Protein AF-A0A179D4C7-F1 (afdb_monomer)

Solvent-accessible surface area (backbone atoms only — not comparable to full-atom values): 8347 Å² total; per-residue (Å²): 143,80,90,78,81,82,79,78,79,76,77,77,75,75,72,81,72,78,70,77,80,78,40,38,33,38,38,38,38,22,29,46,40,96,55,55,44,26,30,36,45,37,34,40,32,47,54,50,87,48,33,43,86,71,51,76,44,76,41,71,54,94,90,56,41,56,67,55,67,73,56,77,46,76,72,77,48,36,40,35,35,45,43,31,48,64,70,82,58,79,24,50,46,71,56,43,34,37,38,35,28,35,54,61,72,96,64,94,72,83,79,54,57,84,60,42,49,75,48,64,48,32,19,25,82,86,67,45,81,45,75,56,46,64,48,71,46,65,78,47,77,84

Nearest PDB structures (foldseek):
  5nrm-assembly1_A  TM=6.874E-01  e=7.685E-04  Acetivibrio cellulolyticus
  2vn6-assembly1_A  TM=5.879E-01  e=1.148E-02  Ruminiclostridium cellulolyticum
  1g1k-assembly2_B  TM=5.904E-01  e=9.795E-03  Ruminiclostridium cellulolyticum
  4uyq-assembly1_A  TM=6.801E-01  e=4.559E-02  Acetivibrio cellulolyticus
  3rkp-assembly2_B  TM=4.797E-01  e=5.069E-02  Bacillus cereus ATCC 14579

Structure (mmCIF, N/CA/C/O backbone):
data_AF-A0A179D4C7-F1
#
_entry.id   AF-A0A179D4C7-F1
#
loop_
_atom_site.group_PDB
_atom_site.id
_atom_site.type_symbol
_atom_site.label_atom_id
_atom_site.label_alt_id
_atom_site.label_comp_id
_atom_site.label_asym_id
_atom_site.label_entity_id
_atom_site.label_seq_id
_atom_site.pdbx_PDB_ins_code
_atom_site.Cartn_x
_atom_site.Cartn_y
_atom_site.Cartn_z
_atom_site.occupancy
_atom_site.B_iso_or_equiv
_atom_site.auth_seq_id
_atom_site.auth_comp_id
_atom_site.auth_asym_id
_atom_site.auth_atom_id
_atom_site.pdbx_PDB_model_num
ATOM 1 N N . MET A 1 1 ? -57.675 48.177 23.452 1.00 44.38 1 MET A N 1
ATOM 2 C CA . MET A 1 1 ? -56.916 47.523 24.531 1.00 44.38 1 MET A CA 1
ATOM 3 C C . MET A 1 1 ? -56.938 46.049 24.211 1.00 44.38 1 MET A C 1
ATOM 5 O O . MET A 1 1 ? -57.907 45.392 24.546 1.00 44.38 1 MET A O 1
ATOM 9 N N . GLU A 1 2 ? -55.938 45.590 23.474 1.00 45.28 2 GLU A N 1
ATOM 10 C CA . GLU A 1 2 ? -55.626 44.174 23.301 1.00 45.28 2 GLU A CA 1
ATOM 11 C C . GLU A 1 2 ? -54.100 44.104 23.333 1.00 45.28 2 GLU A C 1
ATOM 13 O O . GLU A 1 2 ? -53.421 44.692 22.492 1.00 45.28 2 GLU A O 1
ATOM 18 N N . GLU A 1 3 ? -53.592 43.516 24.412 1.00 47.00 3 GLU A N 1
ATOM 19 C CA . GLU A 1 3 ? -52.188 43.197 24.633 1.00 47.00 3 GLU A CA 1
ATOM 20 C C . GLU A 1 3 ? -51.903 41.884 23.894 1.00 47.00 3 GLU A C 1
ATOM 22 O O . GLU A 1 3 ? -52.583 40.884 24.117 1.00 47.00 3 GLU A O 1
ATOM 27 N N . GLY A 1 4 ? -50.942 41.900 22.971 1.00 39.72 4 GLY A N 1
ATOM 28 C CA . GLY A 1 4 ? -50.489 40.721 22.236 1.00 39.72 4 GLY A CA 1
ATOM 29 C C . GLY A 1 4 ? -49.047 40.418 22.609 1.00 39.72 4 GLY A C 1
ATOM 30 O O . GLY A 1 4 ? -48.159 41.204 22.289 1.00 39.72 4 GLY A O 1
ATOM 31 N N . ASN A 1 5 ? -48.873 39.309 23.327 1.00 42.44 5 ASN A N 1
ATOM 32 C CA . ASN A 1 5 ? -47.641 38.761 23.888 1.00 42.44 5 ASN A CA 1
ATOM 33 C C . ASN A 1 5 ? -46.396 38.918 23.008 1.00 42.44 5 ASN A C 1
ATOM 35 O O . ASN A 1 5 ? -46.378 38.517 21.846 1.00 42.44 5 ASN A O 1
ATOM 39 N N . ALA A 1 6 ? -45.321 39.393 23.638 1.00 42.91 6 ALA A N 1
ATOM 40 C CA . ALA A 1 6 ? -43.964 39.125 23.201 1.00 42.91 6 ALA A CA 1
ATOM 41 C C . ALA A 1 6 ? -43.687 37.624 23.383 1.00 42.91 6 ALA A C 1
ATOM 43 O O . ALA A 1 6 ? -43.612 37.139 24.509 1.00 42.91 6 ALA A O 1
ATOM 44 N N . GLU A 1 7 ? -43.580 36.884 22.282 1.00 54.44 7 GLU A N 1
ATOM 45 C CA . GLU A 1 7 ? -42.995 35.547 22.302 1.00 54.44 7 GLU A CA 1
ATOM 46 C C . GLU A 1 7 ? -41.486 35.697 22.528 1.00 54.44 7 GLU A C 1
ATOM 48 O O . GLU A 1 7 ? -40.741 36.160 21.661 1.00 54.44 7 GLU A O 1
ATOM 53 N N . GLU A 1 8 ? -41.052 35.353 23.740 1.00 48.78 8 GLU A N 1
ATOM 54 C CA . GLU A 1 8 ? -39.657 35.098 24.075 1.00 48.78 8 GLU A CA 1
ATOM 55 C C . GLU A 1 8 ? -39.165 33.915 23.233 1.00 48.78 8 GLU A C 1
ATOM 57 O O . GLU A 1 8 ? -39.561 32.768 23.424 1.00 48.78 8 GLU A O 1
ATOM 62 N N . PHE A 1 9 ? -38.306 34.214 22.262 1.00 44.28 9 PHE A N 1
ATOM 63 C CA . PHE A 1 9 ? -37.528 33.218 21.542 1.00 44.28 9 PHE A CA 1
ATOM 64 C C . PHE A 1 9 ? -36.414 32.753 22.489 1.00 44.28 9 PHE A C 1
ATOM 66 O O . PHE A 1 9 ? -35.360 33.386 22.581 1.00 44.28 9 PHE A O 1
ATOM 73 N N . GLU A 1 10 ? -36.657 31.681 23.244 1.00 51.62 10 GLU A N 1
ATOM 74 C CA . GLU A 1 10 ? -35.585 30.978 23.942 1.00 51.62 10 GLU A CA 1
ATOM 75 C C . GLU A 1 10 ? -34.629 30.421 22.881 1.00 51.62 10 GLU A C 1
ATOM 77 O O . GLU A 1 10 ? -34.962 29.526 22.103 1.00 51.62 10 GLU A O 1
ATOM 82 N N . ALA A 1 11 ? -33.438 31.013 22.802 1.00 43.28 11 ALA A N 1
ATOM 83 C CA . ALA A 1 11 ? -32.336 30.454 22.047 1.00 43.28 11 ALA A CA 1
ATOM 84 C C . ALA A 1 11 ? -31.954 29.128 22.711 1.00 43.28 11 ALA A C 1
ATOM 86 O O . ALA A 1 11 ? -31.309 29.109 23.757 1.00 43.28 11 ALA A O 1
ATOM 87 N N . GLU A 1 12 ? -32.394 28.026 22.110 1.00 48.88 12 GLU A N 1
ATOM 88 C CA . GLU A 1 12 ? -31.948 26.679 22.434 1.00 48.88 12 GLU A CA 1
ATOM 89 C C . GLU A 1 12 ? -30.421 26.654 22.282 1.00 48.88 12 GLU A C 1
ATOM 91 O O . GLU A 1 12 ? -29.882 26.693 21.172 1.00 48.88 12 GLU A O 1
ATOM 96 N N . GLU A 1 13 ? -29.711 26.699 23.413 1.00 47.47 13 GLU A N 1
ATOM 97 C CA . GLU A 1 13 ? -28.265 26.541 23.461 1.00 47.47 13 GLU A CA 1
ATOM 98 C C . GLU A 1 13 ? -27.929 25.213 22.785 1.00 47.47 13 GLU A C 1
ATOM 100 O O . GLU A 1 13 ? -28.187 24.129 23.318 1.00 47.47 13 GLU A O 1
ATOM 105 N N . ALA A 1 14 ? -27.355 25.300 21.585 1.00 46.03 14 ALA A N 1
ATOM 106 C CA . ALA A 1 14 ? -26.685 24.187 20.953 1.00 46.03 14 ALA A CA 1
ATOM 107 C C . ALA A 1 14 ? -25.618 23.700 21.935 1.00 46.03 14 ALA A C 1
ATOM 109 O O . ALA A 1 14 ? -24.544 24.289 22.045 1.00 46.03 14 ALA A O 1
ATOM 110 N N . ARG A 1 15 ? -25.930 22.637 22.686 1.00 48.69 15 ARG A N 1
ATOM 111 C CA . ARG A 1 15 ? -24.928 21.874 23.421 1.00 48.69 15 ARG A CA 1
ATOM 112 C C . ARG A 1 15 ? -23.842 21.555 22.410 1.00 48.69 15 ARG A C 1
ATOM 114 O O . ARG A 1 15 ? -24.119 20.851 21.439 1.00 48.69 15 ARG A O 1
ATOM 121 N N . GLU A 1 16 ? -22.649 22.108 22.615 1.00 44.09 16 GLU A N 1
ATOM 122 C CA . GLU A 1 16 ? -21.454 21.736 21.873 1.00 44.09 16 GLU A CA 1
ATOM 123 C C . GLU A 1 16 ? -21.303 20.221 21.999 1.00 44.09 16 GLU A C 1
ATOM 125 O O . GLU A 1 16 ? -20.824 19.682 22.998 1.00 44.09 16 GLU A O 1
ATOM 130 N N . GLY A 1 17 ? -21.814 19.514 20.993 1.00 41.53 17 GLY A N 1
ATOM 131 C CA . GLY A 1 17 ? -21.616 18.096 20.839 1.00 41.53 17 GLY A CA 1
ATOM 132 C C . GLY A 1 17 ? -20.126 17.907 20.665 1.00 41.53 17 GLY A C 1
ATOM 133 O O . GLY A 1 17 ? -19.578 18.232 19.611 1.00 41.53 17 GLY A O 1
ATOM 134 N N . VAL A 1 18 ? -19.468 17.396 21.705 1.00 43.78 18 VAL A N 1
ATOM 135 C CA . VAL A 1 18 ? -18.146 16.797 21.580 1.00 43.78 18 VAL A CA 1
ATOM 136 C C . VAL A 1 18 ? -18.307 15.696 20.541 1.00 43.78 18 VAL A C 1
ATOM 138 O O . VAL A 1 18 ? -18.793 14.608 20.840 1.00 43.78 18 VAL A O 1
ATOM 141 N N . SER A 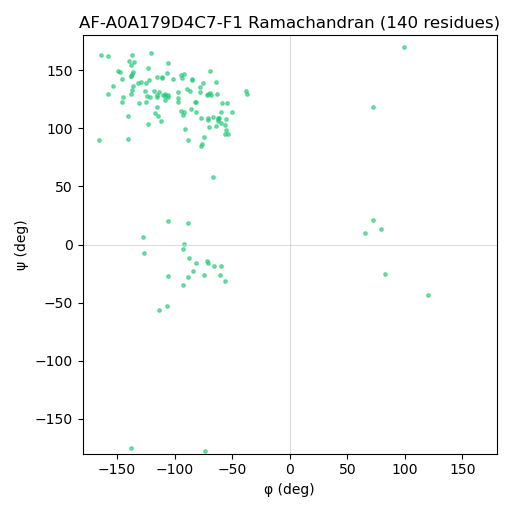1 19 ? -17.991 16.014 19.285 1.00 47.00 19 SER A N 1
ATOM 142 C CA . SER A 1 19 ? -17.939 15.011 18.234 1.00 47.00 19 SER A CA 1
ATOM 143 C C . SER A 1 19 ? -16.906 13.991 18.699 1.00 47.00 19 SER A C 1
ATOM 145 O O . SER A 1 19 ? -15.777 14.401 18.996 1.00 47.00 19 SER A O 1
ATOM 147 N N . PRO A 1 20 ? -17.265 12.704 18.849 1.00 56.81 20 PRO A N 1
ATOM 148 C CA . PRO A 1 20 ? -16.310 11.703 19.292 1.00 56.81 20 PRO A CA 1
ATOM 149 C C . PRO A 1 20 ? -15.106 11.763 18.353 1.00 56.81 20 PRO A C 1
ATOM 151 O O . PRO A 1 20 ? -15.259 11.671 17.132 1.00 56.81 20 PRO A O 1
ATOM 154 N N . LYS A 1 21 ? -13.914 12.007 18.911 1.00 62.12 21 LYS A N 1
ATOM 155 C CA . LYS A 1 21 ? -12.680 12.006 18.125 1.00 62.12 21 LYS A CA 1
ATOM 156 C C . LYS A 1 21 ? -12.514 10.597 17.570 1.00 62.12 21 LYS A C 1
ATOM 158 O O . LYS A 1 21 ? -12.265 9.658 18.317 1.00 62.12 21 LYS A O 1
ATOM 163 N N . VAL A 1 22 ? -12.724 10.447 16.267 1.00 66.81 22 VAL A N 1
ATOM 164 C CA . VAL A 1 22 ? -12.488 9.181 15.578 1.00 66.81 22 VAL A CA 1
ATOM 165 C C . VAL A 1 22 ? -10.984 8.975 15.531 1.00 66.81 22 VAL A C 1
ATOM 167 O O . VAL A 1 22 ? -10.301 9.695 14.801 1.00 66.81 22 VAL A O 1
ATOM 170 N N . LEU A 1 23 ? -10.494 8.010 16.309 1.00 80.56 23 LEU A N 1
ATOM 171 C CA . LEU A 1 23 ? -9.072 7.713 16.348 1.00 80.56 23 LEU A CA 1
ATOM 172 C C . LEU A 1 23 ? -8.641 7.038 15.031 1.00 80.56 23 LEU A C 1
ATOM 174 O O . LEU A 1 23 ? -9.276 6.074 14.578 1.00 80.56 23 LEU A O 1
ATOM 178 N N . ARG A 1 24 ? -7.582 7.543 14.393 1.00 87.06 24 ARG A N 1
ATOM 179 C CA . ARG A 1 24 ? -7.098 7.087 13.079 1.00 87.06 24 ARG A CA 1
ATOM 180 C C . ARG A 1 24 ? -5.599 6.842 13.084 1.00 87.06 24 ARG A C 1
ATOM 182 O O . ARG A 1 24 ? -4.830 7.660 13.578 1.00 87.06 24 ARG A O 1
ATOM 189 N N . CYS A 1 25 ? -5.201 5.756 12.432 1.00 88.00 25 CYS A N 1
ATOM 190 C CA . CYS A 1 25 ? -3.819 5.420 12.143 1.00 88.00 25 CYS A CA 1
ATOM 191 C C . CYS A 1 25 ? -3.509 5.581 10.653 1.00 88.00 25 CYS A C 1
ATOM 193 O O . CYS A 1 25 ? -4.216 5.022 9.815 1.00 88.00 25 CYS A O 1
ATOM 195 N N . THR A 1 26 ? -2.439 6.299 10.315 1.00 90.38 26 THR A N 1
ATOM 196 C CA . THR A 1 26 ? -1.947 6.409 8.935 1.00 90.38 26 THR A CA 1
ATOM 197 C C . THR A 1 26 ? -0.688 5.574 8.750 1.00 90.38 26 THR A C 1
ATOM 199 O O . THR A 1 26 ? 0.296 5.721 9.476 1.00 90.38 26 THR A O 1
ATOM 202 N N . VAL A 1 27 ? -0.728 4.710 7.742 1.00 90.19 27 VAL A N 1
ATOM 203 C CA . VAL A 1 27 ? 0.356 3.819 7.342 1.00 90.19 27 VAL A CA 1
ATOM 204 C C . VAL A 1 27 ? 0.818 4.214 5.949 1.00 90.19 27 VAL A C 1
ATOM 206 O O . VAL A 1 27 ? 0.051 4.152 4.991 1.00 90.19 27 VAL A O 1
ATOM 209 N N . GLU A 1 28 ? 2.073 4.612 5.825 1.00 90.00 28 GLU A N 1
ATOM 210 C CA . GLU A 1 28 ? 2.731 4.883 4.555 1.00 90.00 28 GLU A CA 1
ATOM 211 C C . GLU A 1 28 ? 3.538 3.657 4.123 1.00 90.00 28 GLU A C 1
ATOM 213 O O . GLU A 1 28 ? 4.289 3.079 4.910 1.00 90.00 28 GLU A O 1
ATOM 218 N N . VAL A 1 29 ? 3.361 3.242 2.871 1.00 90.00 29 VAL A N 1
ATOM 219 C CA . VAL A 1 29 ? 3.999 2.056 2.302 1.00 90.00 29 VAL A CA 1
ATOM 220 C C . VAL A 1 29 ? 4.737 2.436 1.031 1.00 90.00 29 VAL A C 1
ATOM 222 O O . VAL A 1 29 ? 4.186 3.086 0.138 1.00 90.00 29 VAL A O 1
ATOM 225 N N . GLY A 1 30 ? 5.979 1.978 0.948 1.00 89.38 30 GLY A N 1
ATOM 226 C CA . GLY A 1 30 ? 6.844 2.094 -0.214 1.00 89.38 30 GLY A CA 1
ATOM 227 C C . GLY A 1 30 ? 7.600 0.796 -0.466 1.00 89.38 30 GLY A C 1
ATOM 228 O O . GLY A 1 30 ? 7.394 -0.226 0.197 1.00 89.38 30 GLY A O 1
ATOM 229 N N . VAL A 1 31 ? 8.492 0.838 -1.445 1.00 89.38 31 VAL A N 1
ATOM 230 C CA . VAL A 1 31 ? 9.420 -0.241 -1.771 1.00 89.38 31 VAL A CA 1
ATOM 231 C C . VAL A 1 31 ? 10.819 0.317 -2.004 1.00 89.38 31 VAL A C 1
ATOM 233 O O . VAL A 1 31 ? 11.008 1.488 -2.314 1.00 89.38 31 VAL A O 1
ATOM 236 N N . GLU A 1 32 ? 11.809 -0.541 -1.833 1.00 88.12 32 GLU A N 1
ATOM 237 C CA . GLU A 1 32 ? 13.209 -0.302 -2.155 1.00 88.12 32 GLU A CA 1
ATOM 238 C C . GLU A 1 32 ? 13.606 -1.278 -3.268 1.00 88.12 32 GLU A C 1
ATOM 240 O O . GLU A 1 32 ? 13.344 -2.476 -3.158 1.00 88.12 32 GLU A O 1
ATOM 245 N N . SER A 1 33 ? 14.194 -0.780 -4.355 1.00 85.12 33 SER A N 1
ATOM 246 C CA . SER A 1 33 ? 14.571 -1.575 -5.530 1.00 85.12 33 SER A CA 1
ATOM 247 C C . SER A 1 33 ? 15.858 -1.038 -6.146 1.00 85.12 33 SER A C 1
ATOM 249 O O . SER A 1 33 ? 16.052 0.174 -6.223 1.00 85.12 33 SER A O 1
ATOM 251 N N . GLU A 1 34 ? 16.712 -1.942 -6.628 1.00 83.06 34 GLU A N 1
ATOM 252 C CA . GLU A 1 34 ? 17.900 -1.595 -7.423 1.00 83.06 34 GLU A CA 1
ATOM 253 C C . GLU A 1 34 ? 17.561 -1.348 -8.906 1.00 83.06 34 GLU A C 1
ATOM 255 O O . GLU A 1 34 ? 18.358 -0.770 -9.642 1.00 83.06 34 GLU A O 1
ATOM 260 N N . ALA A 1 35 ? 16.373 -1.772 -9.350 1.00 83.12 35 ALA A N 1
ATOM 261 C CA . ALA A 1 35 ? 15.863 -1.585 -10.706 1.00 83.12 35 ALA A CA 1
ATOM 262 C C . ALA A 1 35 ? 14.773 -0.504 -10.766 1.00 83.12 35 ALA A C 1
ATOM 264 O O . ALA A 1 35 ? 14.074 -0.251 -9.781 1.00 83.12 35 ALA A O 1
ATOM 265 N N . PHE A 1 36 ? 14.578 0.091 -11.947 1.00 82.00 36 PHE A N 1
ATOM 266 C CA . PHE A 1 36 ? 13.488 1.038 -12.180 1.00 82.00 36 PHE A CA 1
ATOM 267 C C . PHE A 1 36 ? 12.136 0.334 -12.221 1.00 82.00 36 PHE A C 1
ATOM 269 O O . PHE A 1 36 ? 11.941 -0.625 -12.966 1.00 82.00 36 PHE A O 1
ATOM 276 N N . ILE A 1 37 ? 11.194 0.850 -11.435 1.00 83.62 37 ILE A N 1
ATOM 277 C CA . ILE A 1 37 ? 9.879 0.242 -11.262 1.00 83.62 37 ILE A CA 1
ATOM 278 C C . ILE A 1 37 ? 8.857 0.920 -12.184 1.00 83.62 37 ILE A C 1
ATOM 280 O O . ILE A 1 37 ? 8.621 2.128 -12.091 1.00 83.62 37 ILE A O 1
ATOM 284 N N . GLY A 1 38 ? 8.214 0.119 -13.034 1.00 83.62 38 GLY A N 1
ATOM 285 C CA . GLY A 1 38 ? 7.041 0.494 -13.826 1.00 83.62 38 GLY A CA 1
ATOM 286 C C . GLY A 1 38 ? 5.713 0.252 -13.101 1.00 83.62 38 GLY A C 1
ATOM 287 O O . GLY A 1 38 ? 4.755 0.992 -13.319 1.00 83.62 38 GLY A O 1
ATOM 288 N N . GLY A 1 39 ? 5.654 -0.722 -12.189 1.00 86.69 39 GLY A N 1
ATOM 289 C CA . GLY A 1 39 ? 4.493 -0.930 -11.324 1.00 86.69 39 GLY A CA 1
ATOM 290 C C . GLY A 1 39 ? 4.766 -1.819 -10.113 1.00 86.69 39 GLY A C 1
ATOM 291 O O . GLY A 1 39 ? 5.757 -2.545 -10.062 1.00 86.69 39 GLY A O 1
ATOM 292 N N . VAL A 1 40 ? 3.870 -1.757 -9.130 1.00 89.06 40 VAL A N 1
ATOM 293 C CA . VAL A 1 40 ? 3.927 -2.520 -7.880 1.00 89.06 40 VAL A CA 1
ATOM 294 C C . VAL A 1 40 ? 2.539 -3.052 -7.534 1.00 89.06 40 VAL A C 1
ATOM 296 O O . VAL A 1 40 ? 1.578 -2.290 -7.486 1.00 89.06 40 VAL A O 1
ATOM 299 N N . ASP A 1 41 ? 2.437 -4.349 -7.256 1.00 91.31 41 ASP A N 1
ATOM 300 C CA . ASP A 1 41 ? 1.301 -4.946 -6.546 1.00 91.31 41 ASP A CA 1
ATOM 301 C C . ASP A 1 41 ? 1.665 -5.029 -5.061 1.00 91.31 41 ASP A C 1
ATOM 303 O O . ASP A 1 41 ? 2.628 -5.704 -4.689 1.00 91.31 41 ASP A O 1
ATOM 307 N N . LEU A 1 42 ? 0.941 -4.292 -4.223 1.00 90.69 42 LEU A N 1
ATOM 308 C CA . LEU A 1 42 ? 1.125 -4.241 -2.779 1.00 90.69 42 LEU A CA 1
ATOM 309 C C . LEU A 1 42 ? -0.055 -4.899 -2.079 1.00 90.69 42 LEU A C 1
ATOM 311 O O . LEU A 1 42 ? -1.220 -4.710 -2.437 1.00 90.69 42 LEU A O 1
ATOM 315 N N . SER A 1 43 ? 0.237 -5.584 -0.980 1.00 93.00 43 SER A N 1
ATOM 316 C CA . SER A 1 43 ? -0.797 -5.977 -0.040 1.00 93.00 43 SER A CA 1
ATOM 317 C C . SER A 1 43 ? -0.372 -5.765 1.397 1.00 93.00 43 SER A C 1
ATOM 319 O O . SER A 1 43 ? 0.721 -6.183 1.774 1.00 93.00 43 SER A O 1
ATOM 321 N N . VAL A 1 44 ? -1.256 -5.159 2.183 1.00 93.19 44 VAL A N 1
ATOM 322 C CA . VAL A 1 44 ? -1.034 -4.840 3.592 1.00 93.19 44 VAL A CA 1
ATOM 323 C C . VAL A 1 44 ? -2.046 -5.607 4.425 1.00 93.19 44 VAL A C 1
ATOM 325 O O . VAL A 1 44 ? -3.247 -5.359 4.321 1.00 93.19 44 VAL A O 1
ATOM 328 N N . GLU A 1 45 ? -1.571 -6.554 5.226 1.00 95.19 45 GLU A N 1
ATOM 329 C CA . GLU A 1 45 ? -2.367 -7.213 6.262 1.00 95.19 45 GLU A CA 1
ATOM 330 C C . GLU A 1 45 ? -2.334 -6.369 7.536 1.00 95.19 45 GLU A C 1
ATOM 332 O O . GLU A 1 45 ? -1.307 -5.768 7.858 1.00 95.19 45 GLU A O 1
ATOM 337 N N . TYR A 1 46 ? -3.462 -6.297 8.238 1.00 92.44 46 TYR A N 1
ATOM 338 C CA . TYR A 1 46 ? -3.649 -5.428 9.401 1.00 92.44 46 TYR A CA 1
ATOM 339 C C . TYR A 1 46 ? -4.450 -6.150 10.500 1.00 92.44 46 TYR A C 1
ATOM 341 O O . TYR A 1 46 ? -5.192 -7.093 10.195 1.00 92.44 46 TYR A O 1
ATOM 349 N N . PRO A 1 47 ? -4.344 -5.730 11.777 1.00 90.94 47 PRO A N 1
ATOM 350 C CA . PRO A 1 47 ? -5.035 -6.385 12.884 1.00 90.94 47 PRO A CA 1
ATOM 351 C C . PRO A 1 47 ? -6.520 -6.004 12.866 1.00 90.94 47 PRO A C 1
ATOM 353 O O . PRO A 1 47 ? -6.942 -5.027 13.482 1.00 90.94 47 PRO A O 1
ATOM 356 N N . GLN A 1 48 ? -7.324 -6.749 12.105 1.00 90.31 48 GLN A N 1
ATOM 357 C CA . GLN A 1 48 ? -8.748 -6.459 11.873 1.00 90.31 48 GLN A CA 1
ATOM 358 C C . GLN A 1 48 ? -9.609 -6.427 13.148 1.00 90.31 48 GLN A C 1
ATOM 360 O O . GLN A 1 48 ? -10.722 -5.908 13.134 1.00 90.31 48 GLN A O 1
ATOM 365 N N . ASP A 1 49 ? -9.139 -7.009 14.246 1.00 89.19 49 ASP A N 1
ATOM 366 C CA . ASP A 1 49 ? -9.763 -6.940 15.567 1.00 89.19 49 ASP A CA 1
ATOM 367 C C . ASP A 1 49 ? -9.561 -5.569 16.234 1.00 89.19 49 ASP A C 1
ATOM 369 O O . ASP A 1 49 ? -10.408 -5.140 17.014 1.00 89.19 49 ASP A O 1
ATOM 373 N N . ARG A 1 50 ? -8.489 -4.856 15.870 1.00 88.25 50 ARG A N 1
ATOM 374 C CA . ARG A 1 50 ? -8.100 -3.550 16.425 1.00 88.25 50 ARG A CA 1
ATOM 375 C C . ARG A 1 50 ? -8.377 -2.383 15.482 1.00 88.25 50 ARG A C 1
ATOM 377 O O . ARG A 1 50 ? -8.588 -1.272 15.961 1.00 88.25 50 ARG A O 1
ATOM 384 N N . VAL A 1 51 ? -8.385 -2.606 14.165 1.00 89.69 51 VAL A N 1
ATOM 385 C CA . VAL A 1 51 ? -8.637 -1.557 13.165 1.00 89.69 51 VAL A CA 1
ATOM 386 C C . VAL A 1 51 ? -9.570 -1.972 12.031 1.00 89.69 51 VAL A C 1
ATOM 388 O O . VAL A 1 51 ? -9.813 -3.151 11.779 1.00 89.69 51 VAL A O 1
ATOM 391 N N . GLU A 1 52 ? -10.087 -0.972 11.328 1.00 91.31 52 GLU A N 1
ATOM 392 C CA . GLU A 1 52 ? -10.848 -1.075 10.084 1.00 91.31 52 GLU A CA 1
ATOM 393 C C . GLU A 1 52 ? -10.185 -0.205 9.010 1.00 91.31 52 GLU A C 1
ATOM 395 O O . GLU A 1 52 ? -9.751 0.908 9.309 1.00 91.31 52 GLU A O 1
ATOM 400 N N . PHE A 1 53 ? -10.090 -0.684 7.770 1.00 91.62 53 PHE A N 1
ATOM 401 C CA . PHE A 1 53 ? -9.609 0.150 6.669 1.00 91.62 53 PHE A CA 1
ATOM 402 C C . PHE A 1 53 ? -10.628 1.255 6.351 1.00 91.62 53 PHE A C 1
ATOM 404 O O . PHE A 1 53 ? -11.810 0.981 6.166 1.00 91.62 53 PHE A O 1
ATOM 411 N N . ASP A 1 54 ? -10.171 2.507 6.298 1.00 91.06 54 ASP A N 1
ATOM 412 C CA . ASP A 1 54 ? -11.022 3.683 6.077 1.00 91.06 54 ASP A CA 1
ATOM 413 C C . ASP A 1 54 ? -10.825 4.241 4.662 1.00 91.06 54 ASP A C 1
ATOM 415 O O . ASP A 1 54 ? -11.780 4.417 3.909 1.00 91.06 54 ASP A O 1
ATOM 419 N N . ALA A 1 55 ? -9.573 4.510 4.280 1.00 89.56 55 ALA A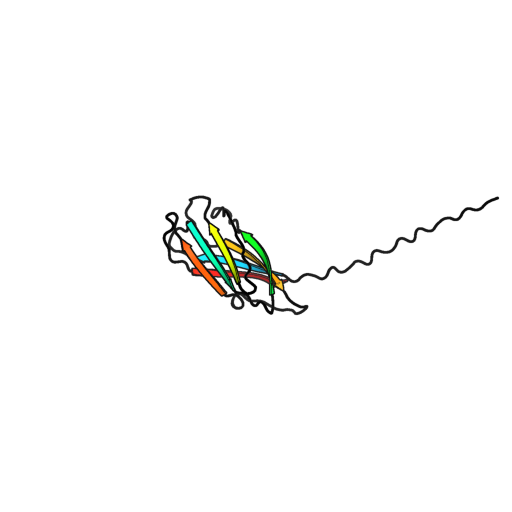 N 1
ATOM 420 C CA . ALA A 1 55 ? -9.249 5.128 2.997 1.00 89.56 55 ALA A CA 1
ATOM 421 C C . ALA A 1 55 ? -7.807 4.853 2.562 1.00 89.56 55 ALA A C 1
ATOM 423 O O . ALA A 1 55 ? -6.940 4.533 3.373 1.00 89.56 55 ALA A O 1
ATOM 424 N N . GLY A 1 56 ? -7.532 5.045 1.273 1.00 88.19 56 GLY A N 1
ATOM 425 C CA . GLY A 1 56 ? -6.194 4.943 0.706 1.00 88.19 56 GLY A CA 1
ATOM 426 C C . GLY A 1 56 ? -5.911 6.061 -0.293 1.00 88.19 56 GLY A C 1
ATOM 427 O O . GLY A 1 56 ? -6.797 6.492 -1.030 1.00 88.19 56 GLY A O 1
ATOM 428 N N . PHE A 1 57 ? -4.665 6.523 -0.326 1.00 85.44 57 PHE A N 1
ATOM 429 C CA . PHE A 1 57 ? -4.207 7.636 -1.152 1.00 85.44 57 PHE A CA 1
ATOM 430 C C . PHE A 1 57 ? -2.854 7.308 -1.774 1.00 85.44 57 PHE A C 1
ATOM 432 O O . PHE A 1 57 ? -2.010 6.682 -1.139 1.00 85.44 57 PHE A O 1
ATOM 439 N N . GLY A 1 58 ? -2.623 7.768 -2.998 1.00 81.25 58 GLY A N 1
ATOM 440 C CA . GLY A 1 58 ? -1.296 7.728 -3.606 1.00 81.25 58 GLY A CA 1
ATOM 441 C C . GLY A 1 58 ? -0.446 8.853 -3.042 1.00 81.25 58 GLY A C 1
ATOM 442 O O . GLY A 1 58 ? -0.919 9.987 -2.918 1.00 81.25 58 GLY A O 1
ATOM 443 N N . VAL A 1 59 ? 0.803 8.562 -2.701 1.00 77.44 59 VAL A N 1
ATOM 444 C CA . VAL A 1 59 ? 1.752 9.588 -2.277 1.00 77.44 59 VAL A CA 1
ATOM 445 C C . VAL A 1 59 ? 2.393 10.184 -3.514 1.00 77.44 59 VAL A C 1
ATOM 447 O O . VAL A 1 59 ? 3.109 9.523 -4.261 1.00 77.44 59 VAL A O 1
ATOM 450 N N . ARG A 1 60 ? 2.146 11.475 -3.725 1.00 63.34 60 ARG A N 1
ATOM 451 C CA . ARG A 1 60 ? 2.867 12.251 -4.726 1.00 63.34 60 ARG A CA 1
ATOM 452 C C . ARG A 1 60 ? 4.112 12.823 -4.062 1.00 63.34 60 ARG A C 1
ATOM 454 O O . ARG A 1 60 ? 4.059 13.909 -3.489 1.00 63.34 60 ARG A O 1
ATOM 461 N N . LEU A 1 61 ? 5.225 12.095 -4.108 1.00 53.84 61 LEU A N 1
ATOM 462 C CA . LEU A 1 61 ? 6.511 12.712 -3.791 1.00 53.84 61 LEU A CA 1
ATOM 463 C C . LEU A 1 61 ? 6.808 13.789 -4.842 1.00 53.84 61 LEU A C 1
ATOM 465 O O . LEU A 1 61 ? 6.518 13.617 -6.030 1.00 53.84 61 LEU A O 1
ATOM 469 N N . ALA A 1 62 ? 7.356 14.921 -4.400 1.00 42.62 62 ALA A N 1
ATOM 470 C CA . ALA A 1 62 ? 7.847 15.957 -5.295 1.00 42.62 62 ALA A CA 1
ATOM 471 C C . ALA A 1 62 ? 8.945 15.354 -6.189 1.00 42.62 62 ALA A C 1
ATOM 473 O O . ALA A 1 62 ? 10.045 15.102 -5.716 1.00 42.62 62 ALA A O 1
ATOM 474 N N . GLY A 1 63 ? 8.621 15.080 -7.455 1.00 46.72 63 GLY A N 1
ATOM 475 C CA . GLY A 1 63 ? 9.564 14.572 -8.457 1.00 46.72 63 GLY A CA 1
ATOM 476 C C . GLY A 1 63 ? 9.219 13.209 -9.066 1.00 46.72 63 GLY A C 1
ATOM 477 O O . GLY A 1 63 ? 9.268 13.096 -10.283 1.00 46.72 63 GLY A O 1
ATOM 478 N N . ASP A 1 64 ? 8.795 12.205 -8.289 1.00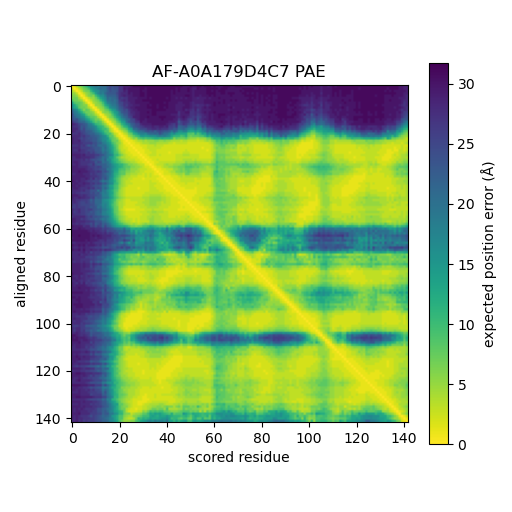 52.78 64 ASP A N 1
ATOM 479 C CA . ASP A 1 64 ? 9.213 10.834 -8.655 1.00 52.78 64 ASP A CA 1
ATOM 480 C C . ASP A 1 64 ? 8.143 9.743 -8.814 1.00 52.78 64 ASP A C 1
ATOM 482 O O . ASP A 1 64 ? 8.502 8.594 -9.043 1.00 52.78 64 ASP A O 1
ATOM 486 N N . TYR A 1 65 ? 6.838 10.022 -8.765 1.00 52.31 65 TYR A N 1
ATOM 487 C CA . TYR A 1 65 ? 5.833 9.014 -9.168 1.00 52.31 65 TYR A CA 1
ATOM 488 C C . TYR A 1 65 ? 4.454 9.660 -9.371 1.00 52.31 65 TYR A C 1
ATOM 490 O O . TYR A 1 65 ? 3.668 9.761 -8.426 1.00 52.31 65 TYR A O 1
ATOM 498 N N . PRO A 1 66 ? 4.084 10.140 -10.573 1.00 52.84 66 PRO A N 1
ATOM 499 C CA . PRO A 1 66 ? 2.673 10.344 -10.858 1.00 52.84 66 PRO A CA 1
ATOM 500 C C . PRO A 1 66 ? 2.048 8.955 -10.986 1.00 52.84 66 PRO A C 1
ATOM 502 O O . PRO A 1 66 ? 2.224 8.258 -11.980 1.00 52.84 66 PRO A O 1
ATOM 505 N N . GLN A 1 67 ? 1.377 8.517 -9.929 1.00 61.06 67 GLN A N 1
ATOM 506 C CA . GLN A 1 67 ? 0.650 7.254 -9.913 1.00 61.06 67 GLN A CA 1
ATOM 507 C C . GLN A 1 67 ? -0.674 7.434 -10.643 1.00 61.06 67 GLN A C 1
ATOM 509 O O . GLN A 1 67 ? -1.400 8.391 -10.372 1.00 61.06 67 GLN A O 1
ATOM 514 N N . THR A 1 68 ? -1.006 6.528 -11.560 1.00 57.06 68 THR A N 1
ATOM 515 C CA . THR A 1 68 ? -2.361 6.450 -12.122 1.00 57.06 68 THR A CA 1
ATOM 516 C C . THR A 1 68 ? -2.941 5.070 -11.854 1.00 57.06 68 THR A C 1
ATOM 518 O O . THR A 1 68 ? -2.340 4.057 -12.194 1.00 57.06 68 THR A O 1
ATOM 521 N N . MET A 1 69 ? -4.138 5.099 -11.263 1.00 55.94 69 MET A N 1
ATOM 522 C CA . MET A 1 69 ? -4.930 4.009 -10.687 1.00 55.94 69 MET A CA 1
ATOM 523 C C . MET A 1 69 ? -4.416 3.438 -9.370 1.00 55.94 69 MET A C 1
ATOM 525 O O . MET A 1 69 ? -3.351 2.843 -9.287 1.00 55.94 69 MET A O 1
ATOM 529 N N . LEU A 1 70 ? -5.275 3.584 -8.363 1.00 63.72 70 LEU A N 1
ATOM 530 C CA . LEU A 1 70 ? -5.219 2.910 -7.080 1.00 63.72 70 LEU A CA 1
ATOM 531 C C . LEU A 1 70 ? -6.552 2.186 -6.929 1.00 63.72 70 LEU A C 1
ATOM 533 O O . LEU A 1 70 ? -7.586 2.812 -6.698 1.00 63.72 70 LEU A O 1
ATOM 537 N N . GLY A 1 71 ? -6.551 0.874 -7.120 1.00 66.00 71 GLY A N 1
ATOM 538 C CA . GLY A 1 71 ? -7.660 0.047 -6.668 1.00 66.00 71 GLY A CA 1
ATOM 539 C C . GLY A 1 71 ? -7.336 -0.423 -5.265 1.00 66.00 71 GLY A C 1
ATOM 540 O O . GLY A 1 71 ? -6.567 -1.367 -5.138 1.00 66.00 71 GLY A O 1
ATOM 541 N N . PHE A 1 72 ? -7.880 0.223 -4.234 1.00 77.56 72 PHE A N 1
ATOM 542 C CA . PHE A 1 72 ? -7.839 -0.340 -2.886 1.00 77.56 72 PHE A CA 1
ATOM 543 C C . PHE A 1 72 ? -8.961 -1.363 -2.775 1.00 77.56 72 PHE A C 1
ATOM 545 O O . PHE A 1 72 ? -10.137 -1.017 -2.869 1.00 77.56 72 PHE A O 1
ATOM 552 N N . ASN A 1 73 ? -8.592 -2.628 -2.618 1.00 83.44 73 ASN A N 1
ATOM 553 C CA . ASN A 1 73 ? -9.546 -3.696 -2.369 1.00 83.44 73 ASN A CA 1
ATOM 554 C C . ASN A 1 73 ? -9.343 -4.208 -0.949 1.00 83.44 73 ASN A C 1
ATOM 556 O O . ASN A 1 73 ? -8.343 -4.880 -0.676 1.00 83.44 73 ASN A O 1
ATOM 560 N N . ASP A 1 74 ? -10.270 -3.857 -0.062 1.00 84.94 74 ASP A N 1
ATOM 561 C CA . ASP A 1 74 ? -10.300 -4.396 1.287 1.00 84.94 74 ASP A CA 1
ATOM 562 C C . ASP A 1 74 ? -10.992 -5.765 1.302 1.00 84.94 74 ASP A C 1
ATOM 564 O O . ASP A 1 74 ? -12.144 -5.925 0.899 1.00 84.94 74 ASP A O 1
ATOM 568 N N . LEU A 1 75 ? -10.258 -6.766 1.779 1.00 85.06 75 LEU A N 1
ATOM 569 C CA . LEU A 1 75 ? -10.706 -8.145 1.936 1.00 85.06 75 LEU A CA 1
ATOM 570 C C . LEU A 1 75 ? -10.965 -8.496 3.415 1.00 85.06 75 LEU A C 1
ATOM 572 O O . LEU A 1 75 ? -10.896 -9.669 3.790 1.00 85.06 75 LEU A O 1
ATOM 576 N N . GLY A 1 76 ? -11.173 -7.492 4.273 1.00 80.81 76 GLY A N 1
ATOM 577 C CA . GLY A 1 76 ? -11.502 -7.600 5.700 1.00 80.81 76 GLY A CA 1
ATOM 578 C C . GLY A 1 76 ? -10.298 -7.817 6.621 1.00 80.81 76 GLY A C 1
ATOM 579 O O . GLY A 1 76 ? -10.333 -7.433 7.785 1.00 80.81 76 GLY A O 1
ATOM 580 N N . ARG A 1 77 ? -9.213 -8.394 6.095 1.00 88.12 77 ARG A N 1
ATOM 581 C CA . ARG A 1 77 ? -7.936 -8.633 6.804 1.00 88.12 77 ARG A CA 1
ATOM 582 C C . ARG A 1 77 ? -6.714 -8.073 6.080 1.00 88.12 77 ARG A C 1
ATOM 584 O O . ARG A 1 77 ? -5.588 -8.209 6.550 1.00 88.12 77 ARG A O 1
ATOM 591 N N . LYS A 1 78 ? -6.928 -7.587 4.861 1.00 92.50 78 LYS A N 1
ATOM 592 C CA . LYS A 1 78 ? -5.874 -7.241 3.918 1.00 92.50 78 LYS A CA 1
ATOM 593 C C . LYS A 1 78 ? -6.405 -6.254 2.903 1.00 92.50 78 LYS A C 1
ATOM 595 O O . LYS A 1 78 ? -7.396 -6.543 2.238 1.00 92.50 78 LYS A O 1
ATOM 600 N N . VAL A 1 79 ? -5.667 -5.172 2.722 1.00 92.62 79 VAL A N 1
ATOM 601 C CA . VAL A 1 79 ? -5.876 -4.220 1.638 1.00 92.62 79 VAL A CA 1
ATOM 602 C C . VAL A 1 79 ? -4.909 -4.562 0.517 1.00 92.62 79 VAL A C 1
ATOM 604 O O . VAL A 1 79 ? -3.705 -4.674 0.750 1.00 92.62 79 VAL A O 1
ATOM 607 N N . LYS A 1 80 ? -5.419 -4.744 -0.699 1.00 92.19 80 LYS A N 1
ATOM 608 C CA . LYS A 1 80 ? -4.594 -4.845 -1.908 1.00 92.19 80 LYS A CA 1
ATOM 609 C C . LYS A 1 80 ? -4.612 -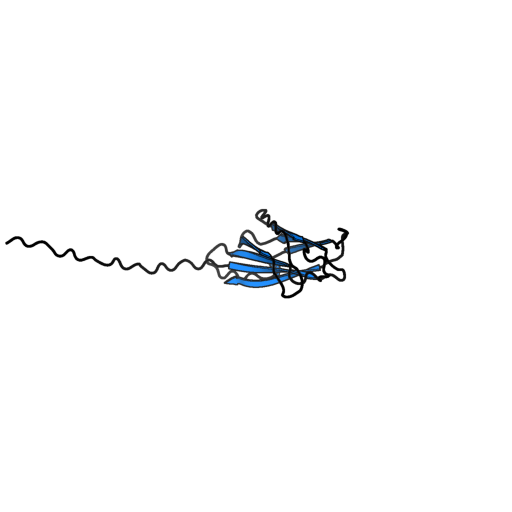3.535 -2.672 1.00 92.19 80 LYS A C 1
ATOM 611 O O . LYS A 1 80 ? -5.667 -2.913 -2.757 1.00 92.19 80 LYS A O 1
ATOM 616 N N . VAL A 1 81 ? -3.475 -3.157 -3.2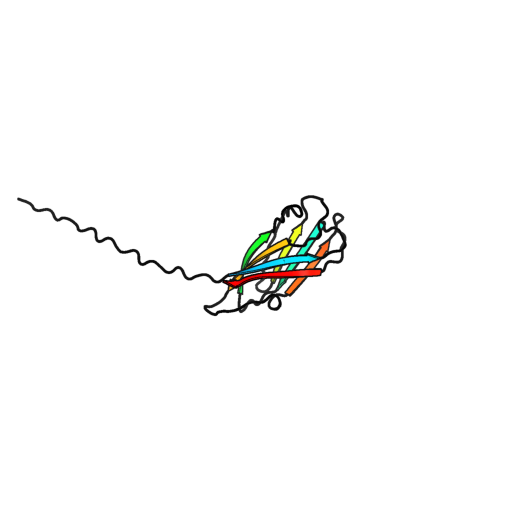47 1.00 89.12 81 VAL A N 1
ATOM 617 C CA . VAL A 1 81 ? -3.360 -1.986 -4.114 1.00 89.12 81 VAL A CA 1
ATOM 618 C C . VAL A 1 81 ? -2.352 -2.230 -5.229 1.00 89.12 81 VAL A C 1
ATOM 620 O O . VAL A 1 81 ? -1.206 -2.592 -4.987 1.00 89.12 81 VAL A O 1
ATOM 623 N N . GLY A 1 82 ? -2.794 -2.010 -6.464 1.00 87.75 82 GLY A N 1
ATOM 624 C CA . GLY A 1 82 ? -1.904 -1.885 -7.613 1.00 87.75 82 GLY A CA 1
ATOM 625 C C . GLY A 1 82 ? -1.492 -0.428 -7.783 1.00 87.75 82 GLY A C 1
ATOM 626 O O . GLY A 1 82 ? -2.346 0.455 -7.730 1.00 87.75 82 GLY A O 1
ATOM 627 N N . VAL A 1 83 ? -0.202 -0.190 -7.989 1.00 85.56 83 VAL A N 1
ATOM 628 C CA . VAL A 1 83 ? 0.388 1.128 -8.227 1.00 85.56 83 VAL A CA 1
ATOM 629 C C . VAL A 1 83 ? 1.150 1.074 -9.546 1.00 85.56 83 VAL A C 1
ATOM 631 O O . VAL A 1 83 ? 1.988 0.198 -9.732 1.00 85.56 83 VAL A O 1
ATOM 634 N N . MET A 1 84 ? 0.884 1.999 -10.467 1.00 82.19 84 MET A N 1
ATOM 635 C CA . MET A 1 84 ? 1.596 2.077 -11.748 1.00 82.19 84 MET A CA 1
ATOM 636 C C . MET A 1 84 ? 2.268 3.428 -11.934 1.00 82.19 84 MET A C 1
ATOM 638 O O . MET A 1 84 ? 1.709 4.473 -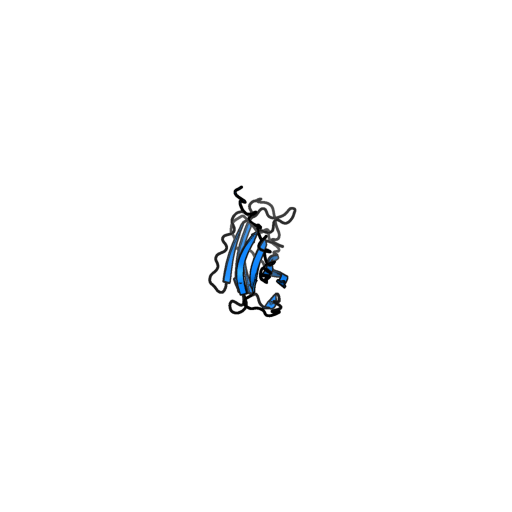11.588 1.00 82.19 84 MET A O 1
ATOM 642 N N . ASN A 1 85 ? 3.466 3.396 -12.506 1.00 77.62 85 ASN A N 1
ATOM 643 C CA . ASN A 1 85 ? 4.230 4.574 -12.866 1.00 77.62 85 ASN A CA 1
ATOM 644 C C . ASN A 1 85 ? 3.656 5.191 -14.143 1.00 77.62 85 ASN A C 1
ATOM 646 O O . ASN A 1 85 ? 3.810 4.635 -15.229 1.00 77.62 85 ASN A O 1
ATOM 650 N N . ALA A 1 86 ? 3.005 6.348 -14.028 1.00 73.12 86 ALA A N 1
ATOM 651 C CA . ALA A 1 86 ? 2.425 7.030 -15.179 1.00 73.12 86 ALA A CA 1
ATOM 652 C C . ALA A 1 86 ? 3.364 8.067 -15.823 1.00 73.12 86 ALA A C 1
ATOM 654 O O . ALA A 1 86 ? 2.986 8.651 -16.836 1.00 73.12 86 ALA A O 1
ATOM 655 N N . SER A 1 87 ? 4.562 8.332 -15.275 1.00 70.88 87 SER A N 1
ATOM 656 C CA . SER A 1 87 ? 5.507 9.277 -15.904 1.00 70.88 87 SER A CA 1
ATOM 657 C C . SER A 1 87 ? 6.349 8.625 -16.991 1.00 70.88 87 SER A C 1
ATOM 659 O O . SER A 1 87 ? 6.900 9.337 -17.826 1.00 70.88 87 SER A O 1
ATOM 661 N N . GLY A 1 88 ? 6.511 7.298 -16.947 1.00 64.75 88 GLY A N 1
ATOM 662 C CA . GLY A 1 88 ? 7.520 6.602 -17.748 1.00 64.75 88 GLY A CA 1
ATOM 663 C C . GLY A 1 88 ? 8.957 6.971 -17.357 1.00 64.75 88 GLY A C 1
ATOM 664 O O . GLY A 1 88 ? 9.892 6.605 -18.065 1.00 64.75 88 GLY A O 1
ATOM 665 N N . LEU A 1 89 ? 9.145 7.697 -16.247 1.00 69.44 89 LEU A N 1
ATOM 666 C CA . LEU A 1 89 ? 10.458 8.036 -15.719 1.00 69.44 89 LEU A CA 1
ATOM 667 C C . LEU A 1 89 ? 10.886 7.007 -14.668 1.00 69.44 89 LEU A C 1
ATOM 669 O O . LEU A 1 89 ? 10.053 6.554 -13.881 1.00 69.44 89 LEU A O 1
ATOM 673 N N . PRO A 1 90 ? 12.183 6.675 -14.619 1.00 67.94 90 PRO A N 1
ATOM 674 C CA . PRO A 1 90 ? 12.813 6.006 -13.493 1.00 67.94 90 PRO A CA 1
ATOM 675 C C . PRO A 1 90 ? 12.306 6.446 -12.120 1.00 67.94 90 PRO A C 1
ATOM 677 O O . PRO A 1 90 ? 12.314 7.632 -11.809 1.00 67.94 90 PRO A O 1
ATOM 680 N N . SER A 1 91 ? 11.933 5.485 -11.276 1.00 71.38 91 SER A N 1
ATOM 681 C CA . SER A 1 91 ? 11.685 5.742 -9.861 1.00 71.38 91 SER A CA 1
ATOM 682 C C . SER A 1 91 ? 12.019 4.532 -9.001 1.00 71.38 91 SER A C 1
ATOM 684 O O . SER A 1 91 ? 11.912 3.387 -9.450 1.00 71.38 91 SER A O 1
ATOM 686 N N . ASN A 1 92 ? 12.436 4.810 -7.768 1.00 68.50 92 ASN A N 1
ATOM 687 C CA . ASN A 1 92 ? 12.837 3.818 -6.774 1.00 68.50 92 ASN A CA 1
ATOM 688 C C . ASN A 1 92 ? 11.659 3.283 -5.940 1.00 68.50 92 ASN A C 1
ATOM 690 O O . ASN A 1 92 ? 11.825 2.286 -5.244 1.00 68.50 92 ASN A O 1
ATOM 694 N N . GLY A 1 93 ? 10.481 3.917 -6.021 1.00 74.44 93 GLY A N 1
ATOM 695 C CA . GLY A 1 93 ? 9.276 3.502 -5.299 1.00 74.44 93 GLY A CA 1
ATOM 696 C C . GLY A 1 93 ? 9.301 3.765 -3.789 1.00 74.44 93 GLY A C 1
ATOM 697 O O . GLY A 1 93 ? 8.533 3.137 -3.065 1.00 74.44 93 GLY A O 1
ATOM 698 N N . ALA A 1 94 ? 10.140 4.692 -3.308 1.00 76.56 94 ALA A N 1
ATOM 699 C CA . ALA A 1 94 ? 10.368 4.916 -1.877 1.00 76.56 94 ALA A CA 1
ATOM 700 C C . ALA A 1 94 ? 9.117 5.318 -1.072 1.00 76.56 94 ALA A C 1
ATOM 702 O O . ALA A 1 94 ? 9.043 5.069 0.116 1.00 76.56 94 ALA A O 1
ATOM 703 N N . SER A 1 95 ? 8.110 5.929 -1.684 1.00 78.56 95 SER A N 1
ATOM 704 C CA . SER A 1 95 ? 6.811 6.113 -1.037 1.00 78.56 95 SER A CA 1
ATOM 705 C C . SER A 1 95 ? 5.737 6.009 -2.090 1.00 78.56 95 SER A C 1
ATOM 707 O O . SER A 1 95 ? 5.780 6.721 -3.097 1.00 78.56 95 SER A O 1
ATOM 709 N N . LEU A 1 96 ? 4.813 5.072 -1.889 1.00 83.31 96 LEU A N 1
ATOM 710 C CA . LEU A 1 96 ? 3.805 4.753 -2.882 1.00 83.31 96 LEU A CA 1
ATOM 711 C C . LEU A 1 96 ? 2.417 5.131 -2.398 1.00 83.31 96 LEU A C 1
ATOM 713 O O . LEU A 1 96 ? 1.735 5.905 -3.061 1.00 83.31 96 LEU A O 1
ATOM 717 N N . VAL A 1 97 ? 1.990 4.616 -1.252 1.00 87.81 97 VAL A N 1
ATOM 718 C CA . VAL A 1 97 ? 0.608 4.772 -0.793 1.00 87.81 97 VAL A CA 1
ATOM 719 C C . VAL A 1 97 ? 0.545 5.120 0.682 1.00 87.81 97 VAL A C 1
ATOM 721 O O . VAL A 1 97 ? 1.367 4.672 1.474 1.00 87.81 97 VAL A O 1
ATOM 724 N N . LYS A 1 98 ? -0.473 5.890 1.052 1.00 89.25 98 LYS A N 1
ATOM 725 C CA . LYS A 1 98 ? -0.920 6.088 2.429 1.00 89.25 98 LYS A CA 1
ATOM 726 C C . LYS A 1 98 ? -2.242 5.372 2.615 1.00 89.25 98 LYS A C 1
ATOM 728 O O . LYS A 1 98 ? -3.167 5.584 1.838 1.00 89.25 98 LYS A O 1
ATOM 733 N N . MET A 1 99 ? -2.334 4.543 3.639 1.00 90.25 99 MET A N 1
ATOM 734 C CA . MET A 1 99 ? -3.544 3.851 4.057 1.00 90.25 99 MET A CA 1
ATOM 735 C C . MET A 1 99 ? -3.965 4.392 5.418 1.00 90.25 99 MET A C 1
ATOM 737 O O . MET A 1 99 ? -3.143 4.506 6.324 1.00 90.25 99 MET A O 1
ATOM 741 N N . VAL A 1 100 ? -5.238 4.738 5.552 1.00 91.00 100 VAL A N 1
ATOM 742 C CA . VAL A 1 100 ? -5.838 5.223 6.792 1.00 91.00 100 VAL A CA 1
ATOM 743 C C . VAL A 1 100 ? -6.688 4.109 7.372 1.00 91.00 100 VAL A C 1
ATOM 745 O O . VAL A 1 100 ? -7.543 3.542 6.690 1.00 91.00 100 VAL A O 1
ATOM 748 N N . PHE A 1 101 ? -6.452 3.821 8.642 1.00 91.12 101 PHE A N 1
ATOM 749 C CA . PHE A 1 101 ? -7.152 2.819 9.420 1.00 91.12 101 PHE A CA 1
ATOM 750 C C . PHE A 1 101 ? -7.865 3.491 10.587 1.00 91.12 101 PHE A C 1
ATOM 752 O O . PHE A 1 101 ? -7.276 4.294 11.305 1.00 91.12 101 PHE A O 1
ATOM 759 N N . ARG A 1 102 ? -9.134 3.161 10.796 1.00 90.06 102 ARG A N 1
ATOM 760 C CA . ARG A 1 102 ? -9.908 3.587 11.961 1.00 90.06 102 ARG A CA 1
ATOM 761 C C . ARG A 1 102 ? -9.687 2.601 13.102 1.00 90.06 102 ARG A C 1
ATOM 763 O O . ARG A 1 102 ? -9.794 1.396 12.887 1.00 90.06 102 ARG A O 1
ATOM 770 N N . LEU A 1 103 ? -9.399 3.090 14.304 1.00 87.50 103 LEU A N 1
ATOM 771 C CA . LEU A 1 103 ? -9.249 2.245 15.492 1.00 87.50 103 LEU A CA 1
ATOM 772 C C . LEU A 1 103 ? -10.621 1.782 16.009 1.00 87.50 103 LEU A C 1
ATOM 774 O O . LEU A 1 103 ? -11.586 2.548 16.033 1.00 87.50 103 LEU A O 1
ATOM 778 N N . LYS A 1 104 ? -10.714 0.511 16.414 1.00 85.62 104 LYS A N 1
ATOM 779 C CA . LYS A 1 104 ? -11.909 -0.089 17.019 1.00 85.62 104 LYS A CA 1
ATOM 780 C C . LYS A 1 104 ? -11.823 0.044 18.544 1.00 85.62 104 LYS A C 1
ATOM 782 O O . LYS A 1 104 ? -10.985 -0.592 19.174 1.00 85.62 104 LYS A O 1
ATOM 787 N N . GLY A 1 105 ? -12.721 0.836 19.132 1.00 74.62 105 GLY A N 1
ATOM 788 C CA . GLY A 1 105 ? -12.841 1.031 20.586 1.00 74.62 105 GLY A CA 1
ATOM 789 C C . GLY A 1 105 ? -12.177 2.309 21.116 1.00 74.62 105 GLY A C 1
ATOM 790 O O . GLY A 1 105 ? -11.454 2.991 20.401 1.00 74.62 105 GLY A O 1
ATOM 791 N N . GLU A 1 106 ? -12.439 2.633 22.387 1.00 61.72 106 GLU A N 1
ATOM 792 C CA . GLU A 1 106 ? -11.973 3.864 23.063 1.00 61.72 106 GLU A CA 1
ATOM 793 C C . GLU A 1 106 ? -10.585 3.729 23.728 1.00 61.72 106 GLU A C 1
ATOM 795 O O . GLU A 1 106 ? -10.227 4.498 24.616 1.00 61.72 106 GLU A O 1
ATOM 800 N N . GLY A 1 107 ? -9.795 2.726 23.343 1.00 58.59 107 GLY A N 1
ATOM 801 C CA . GLY A 1 107 ? -8.499 2.454 23.965 1.00 58.59 107 GLY A CA 1
ATOM 802 C C . GLY A 1 107 ? -7.337 3.145 23.259 1.00 58.59 107 GLY A C 1
ATOM 803 O O . GLY A 1 107 ? -7.321 3.219 22.031 1.00 58.59 107 GLY A O 1
ATOM 804 N N . ASP A 1 108 ? -6.330 3.537 24.044 1.00 56.88 108 ASP A N 1
ATOM 805 C CA . ASP A 1 108 ? -5.007 4.045 23.642 1.00 56.88 108 ASP A CA 1
ATOM 806 C C . ASP A 1 108 ? -4.181 2.939 22.946 1.00 56.88 108 ASP A C 1
ATOM 808 O O . ASP A 1 108 ? -3.144 2.460 23.410 1.00 56.88 108 ASP A O 1
ATOM 812 N N . SER A 1 109 ? -4.738 2.407 21.860 1.00 63.62 109 SER A N 1
ATOM 813 C CA . SER A 1 109 ? -4.173 1.313 21.088 1.00 63.62 109 SER A CA 1
ATOM 814 C C . SER A 1 109 ? -3.053 1.863 20.228 1.00 63.62 109 SER A C 1
ATOM 816 O O . SER A 1 109 ? -3.244 2.162 19.053 1.00 63.62 109 SER A O 1
ATOM 818 N N . VAL A 1 110 ? -1.864 1.957 20.818 1.00 73.75 110 VAL A N 1
ATOM 819 C CA . VAL A 1 110 ? -0.642 2.215 20.062 1.00 73.75 110 VAL A CA 1
ATOM 820 C C . VAL A 1 110 ? -0.474 1.072 19.057 1.00 73.75 110 VAL A C 1
ATOM 822 O O . VAL A 1 110 ? -0.327 -0.096 19.435 1.00 73.75 110 VAL A O 1
ATOM 825 N N . LEU A 1 111 ? -0.570 1.404 17.769 1.00 82.06 111 LEU A N 1
ATOM 826 C CA . LEU A 1 111 ? -0.152 0.525 16.685 1.00 82.06 111 LEU A CA 1
ATOM 827 C C . LEU A 1 111 ? 1.278 0.868 16.298 1.00 82.06 111 LEU A C 1
ATOM 829 O O . LEU A 1 111 ? 1.711 2.017 16.321 1.00 82.06 111 LEU A O 1
ATOM 833 N N . SER A 1 112 ? 1.996 -0.166 15.914 1.00 84.38 112 SER A N 1
ATOM 834 C CA . SER A 1 112 ? 3.371 -0.130 15.462 1.00 84.38 112 SER A CA 1
ATOM 835 C C . SER A 1 112 ? 3.460 -0.677 14.044 1.00 84.38 112 SER A C 1
ATOM 837 O O . SER A 1 112 ? 2.563 -1.371 13.568 1.00 84.38 112 SER A O 1
ATOM 839 N N . ALA A 1 113 ? 4.580 -0.426 13.369 1.00 83.25 113 ALA A N 1
ATOM 840 C CA . ALA A 1 113 ? 4.830 -1.001 12.050 1.00 83.25 113 ALA A CA 1
ATOM 841 C C . ALA A 1 113 ? 4.743 -2.539 12.044 1.00 83.25 113 ALA A C 1
ATOM 843 O O . ALA A 1 113 ? 4.309 -3.115 11.053 1.00 83.25 113 ALA A O 1
ATOM 844 N N . SER A 1 114 ? 5.100 -3.200 13.153 1.00 86.81 114 SER A N 1
ATOM 845 C CA . SER A 1 114 ? 5.027 -4.661 13.293 1.00 86.81 114 SER A CA 1
ATOM 846 C C . SER A 1 114 ? 3.611 -5.226 13.391 1.00 86.81 114 SER A C 1
ATOM 848 O O . SER A 1 114 ? 3.441 -6.428 13.203 1.00 86.81 114 SER A O 1
ATOM 850 N N . ASP A 1 115 ? 2.603 -4.396 13.667 1.00 89.31 115 ASP A N 1
ATOM 851 C CA . ASP A 1 115 ? 1.203 -4.830 13.628 1.00 89.31 115 ASP A CA 1
ATOM 852 C C . ASP A 1 115 ? 0.716 -5.055 12.183 1.00 89.31 115 ASP A C 1
ATOM 854 O O . ASP A 1 115 ? -0.315 -5.690 11.969 1.00 89.31 115 ASP A O 1
ATOM 858 N N . PHE A 1 116 ? 1.467 -4.570 11.189 1.00 91.19 116 PHE A N 1
ATOM 859 C CA . PHE A 1 116 ? 1.154 -4.693 9.772 1.00 91.19 116 PHE A CA 1
ATOM 860 C C . PHE A 1 116 ? 2.138 -5.633 9.073 1.00 91.19 116 PHE A C 1
ATOM 862 O O . PHE A 1 116 ? 3.336 -5.635 9.354 1.00 91.19 116 PHE A O 1
ATOM 869 N N . GLN A 1 117 ? 1.647 -6.407 8.105 1.00 93.62 117 GLN A N 1
ATOM 870 C CA . GLN A 1 117 ? 2.503 -7.200 7.217 1.00 93.62 117 GLN A CA 1
ATOM 871 C C . GLN A 1 117 ? 2.360 -6.699 5.790 1.00 93.62 117 GLN A C 1
ATOM 873 O O . GLN A 1 117 ? 1.251 -6.614 5.268 1.00 93.62 117 GLN A O 1
ATOM 878 N N . VAL A 1 118 ? 3.484 -6.377 5.151 1.00 93.06 118 VAL A N 1
ATOM 879 C CA . VAL A 1 118 ? 3.499 -5.884 3.772 1.00 93.06 118 VAL A CA 1
ATOM 880 C C . VAL A 1 118 ? 4.107 -6.929 2.857 1.00 93.06 118 VAL A C 1
ATOM 882 O O . VAL A 1 118 ? 5.220 -7.403 3.078 1.00 93.06 118 VAL A O 1
ATOM 885 N N . HIS A 1 119 ? 3.388 -7.232 1.784 1.00 94.12 119 HIS A N 1
ATOM 886 C CA . HIS A 1 119 ? 3.900 -7.989 0.653 1.00 94.12 119 HIS A CA 1
ATOM 887 C C . HIS A 1 119 ? 3.916 -7.098 -0.584 1.00 94.12 119 HIS A C 1
ATOM 889 O O . HIS A 1 119 ? 3.010 -6.285 -0.777 1.00 94.12 119 HIS A O 1
ATOM 895 N N . SER A 1 120 ? 4.932 -7.272 -1.424 1.00 92.81 120 SER A N 1
ATOM 896 C CA . SER A 1 120 ? 5.087 -6.530 -2.671 1.00 92.81 120 SER A CA 1
ATOM 897 C C . SER A 1 120 ? 5.514 -7.447 -3.810 1.00 92.81 120 SER A C 1
ATOM 899 O O . SER A 1 120 ? 6.269 -8.398 -3.613 1.00 92.81 120 SER A O 1
ATOM 901 N N . SER A 1 121 ? 5.066 -7.137 -5.019 1.00 93.62 121 SER A N 1
ATOM 902 C CA . SER A 1 121 ? 5.621 -7.651 -6.272 1.00 93.62 121 SER A CA 1
ATOM 903 C C . SER A 1 121 ? 5.856 -6.472 -7.204 1.00 93.62 121 SER A C 1
ATOM 905 O O . SER A 1 121 ? 4.922 -5.724 -7.481 1.00 93.62 121 SER A O 1
ATOM 907 N N . CYS A 1 122 ? 7.095 -6.283 -7.652 1.00 90.94 122 CYS A N 1
ATOM 908 C CA . CYS A 1 122 ? 7.466 -5.163 -8.511 1.00 90.94 122 CYS A CA 1
ATOM 909 C C . CYS A 1 122 ? 7.714 -5.616 -9.944 1.00 90.94 122 CYS A C 1
ATOM 911 O O . CYS A 1 122 ? 8.206 -6.721 -10.192 1.00 90.94 122 CYS A O 1
ATOM 913 N N . PHE A 1 123 ? 7.392 -4.722 -10.871 1.00 90.31 123 PHE A N 1
ATOM 914 C CA . PHE A 1 123 ? 7.530 -4.914 -12.304 1.00 90.31 123 PHE A CA 1
ATOM 915 C C . PHE A 1 123 ? 8.273 -3.722 -12.910 1.00 90.31 123 PHE A C 1
ATOM 917 O O . PHE A 1 123 ? 8.037 -2.583 -12.499 1.00 90.31 123 PHE A O 1
ATOM 924 N N . ASP A 1 124 ? 9.169 -3.964 -13.865 1.00 88.31 124 ASP A N 1
ATOM 925 C CA . ASP A 1 124 ? 9.810 -2.904 -14.653 1.00 88.31 124 ASP A CA 1
ATOM 926 C C . ASP A 1 124 ? 8.841 -2.292 -15.689 1.00 88.31 124 ASP A C 1
ATOM 928 O O . ASP A 1 124 ? 7.658 -2.638 -15.748 1.00 88.31 124 ASP A O 1
ATOM 932 N N . LEU A 1 125 ? 9.327 -1.344 -16.498 1.00 82.19 125 LEU A N 1
ATOM 933 C CA . LEU A 1 125 ? 8.530 -0.693 -17.550 1.00 82.19 125 LEU A CA 1
ATOM 934 C C . LEU A 1 125 ? 8.118 -1.650 -18.685 1.00 82.19 125 LEU A C 1
ATOM 936 O O . LEU A 1 125 ? 7.166 -1.356 -19.404 1.00 82.19 125 LEU A O 1
ATOM 940 N N . ASP A 1 126 ? 8.793 -2.795 -18.815 1.00 87.81 126 ASP A N 1
ATOM 941 C CA . ASP A 1 126 ? 8.475 -3.851 -19.780 1.00 87.81 126 ASP A CA 1
ATOM 942 C C . ASP A 1 126 ? 7.529 -4.917 -19.184 1.00 87.81 126 ASP A C 1
ATOM 944 O O . ASP A 1 126 ? 7.175 -5.891 -19.854 1.00 87.81 126 ASP A O 1
ATOM 948 N N . GLY A 1 127 ? 7.117 -4.758 -17.919 1.00 87.12 127 GLY A N 1
ATOM 949 C CA . GLY A 1 127 ? 6.236 -5.680 -17.202 1.00 87.12 127 GLY A CA 1
ATOM 950 C C . GLY A 1 127 ? 6.929 -6.930 -16.649 1.00 87.12 127 GLY A C 1
ATOM 951 O O . GLY A 1 127 ? 6.249 -7.884 -16.263 1.00 87.12 127 GLY A O 1
ATOM 952 N N . ARG A 1 128 ? 8.266 -6.973 -16.599 1.00 92.75 128 ARG A N 1
ATOM 953 C CA . ARG A 1 128 ? 9.020 -8.104 -16.034 1.00 92.75 128 ARG A CA 1
ATOM 954 C C . ARG A 1 128 ? 9.160 -7.955 -14.532 1.00 92.75 128 ARG A C 1
ATOM 956 O O . ARG A 1 128 ? 9.383 -6.858 -14.032 1.00 92.75 128 ARG A O 1
ATOM 963 N N . SER A 1 129 ? 9.082 -9.073 -13.813 1.00 93.69 129 SER A N 1
ATOM 964 C CA . SER A 1 129 ? 9.295 -9.066 -12.367 1.00 93.69 129 SER A CA 1
ATOM 965 C C . SER A 1 129 ? 10.722 -8.634 -12.025 1.00 93.69 129 SER A C 1
ATOM 967 O O . SER A 1 129 ? 11.689 -9.192 -12.547 1.00 93.69 129 SER A O 1
ATOM 969 N N . VAL A 1 130 ? 10.832 -7.668 -11.116 1.00 91.69 130 VAL A N 1
ATOM 970 C CA . VAL A 1 130 ? 12.093 -7.201 -10.534 1.00 91.69 130 VAL A CA 1
ATOM 971 C C . VAL A 1 130 ? 12.048 -7.322 -9.014 1.00 91.69 130 VAL A C 1
ATOM 973 O O . VAL A 1 130 ? 10.982 -7.269 -8.396 1.00 91.69 130 VAL A O 1
ATOM 976 N N . GLY A 1 131 ? 13.217 -7.510 -8.402 1.00 91.56 131 GLY A N 1
ATOM 977 C CA . GLY A 1 131 ? 13.333 -7.593 -6.950 1.00 91.56 131 GLY A CA 1
ATOM 978 C C . GLY A 1 131 ? 13.062 -6.242 -6.297 1.00 91.56 131 GLY A C 1
ATOM 979 O O . GLY A 1 131 ? 13.651 -5.238 -6.685 1.00 91.56 131 GLY A O 1
ATOM 980 N N . CYS A 1 132 ? 12.199 -6.228 -5.285 1.00 90.62 132 CYS A N 1
ATOM 981 C CA . CYS A 1 132 ? 11.988 -5.067 -4.435 1.00 90.62 132 CYS A CA 1
ATOM 982 C C . CYS A 1 132 ? 11.645 -5.501 -3.010 1.00 90.62 132 CYS A C 1
ATOM 984 O O . CYS A 1 132 ? 11.038 -6.555 -2.797 1.00 90.62 132 CYS A O 1
ATOM 986 N N . ARG A 1 133 ? 12.038 -4.691 -2.028 1.00 91.56 133 ARG A N 1
ATOM 987 C CA . ARG A 1 133 ? 11.735 -4.910 -0.615 1.00 91.56 133 ARG A CA 1
ATOM 988 C C . ARG A 1 133 ? 10.709 -3.878 -0.153 1.00 91.56 133 ARG A C 1
ATOM 990 O O . ARG A 1 133 ? 10.987 -2.687 -0.279 1.00 91.56 133 ARG A O 1
ATOM 997 N N . PRO A 1 134 ? 9.559 -4.282 0.404 1.00 91.25 134 PRO A N 1
ATOM 998 C CA . PRO A 1 134 ? 8.622 -3.323 0.956 1.00 91.25 134 PRO A CA 1
ATOM 999 C C . PRO A 1 134 ? 9.205 -2.689 2.216 1.00 91.25 134 PRO A C 1
ATOM 1001 O O . PRO A 1 134 ? 9.941 -3.327 2.972 1.00 91.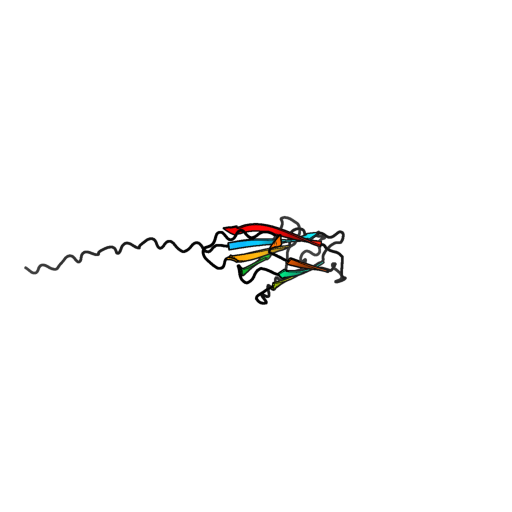25 134 PRO A O 1
ATOM 1004 N N . HIS A 1 135 ? 8.837 -1.444 2.469 1.00 88.56 135 HIS A N 1
ATOM 1005 C CA . HIS A 1 135 ? 9.042 -0.812 3.762 1.00 88.56 135 HIS A CA 1
ATOM 1006 C C . HIS A 1 135 ? 7.798 -0.017 4.144 1.00 88.56 135 HIS A C 1
ATOM 1008 O O . HIS A 1 135 ? 6.997 0.384 3.296 1.00 88.56 135 HIS A O 1
ATOM 1014 N N . LEU A 1 136 ? 7.619 0.150 5.449 1.00 87.31 136 LEU A N 1
ATOM 1015 C CA . LEU A 1 136 ? 6.407 0.687 6.040 1.00 87.31 136 LEU A CA 1
ATOM 1016 C C . LEU A 1 136 ? 6.776 1.692 7.123 1.00 87.31 136 LEU A C 1
ATOM 1018 O O . LEU A 1 136 ? 7.664 1.441 7.939 1.00 87.31 136 LEU A O 1
ATOM 1022 N N . ILE A 1 137 ? 6.064 2.812 7.133 1.00 79.81 137 ILE A N 1
ATOM 1023 C CA . ILE A 1 137 ? 6.175 3.867 8.134 1.00 79.81 137 ILE A CA 1
ATOM 1024 C C . ILE A 1 137 ? 4.777 4.089 8.712 1.00 79.81 137 ILE A C 1
ATOM 1026 O O . ILE A 1 137 ? 3.840 4.392 7.980 1.00 79.81 137 ILE A O 1
ATOM 1030 N N . VAL A 1 138 ? 4.625 3.950 10.029 1.00 78.94 138 VAL A N 1
ATOM 1031 C CA . VAL A 1 138 ? 3.401 4.367 10.735 1.00 78.94 138 V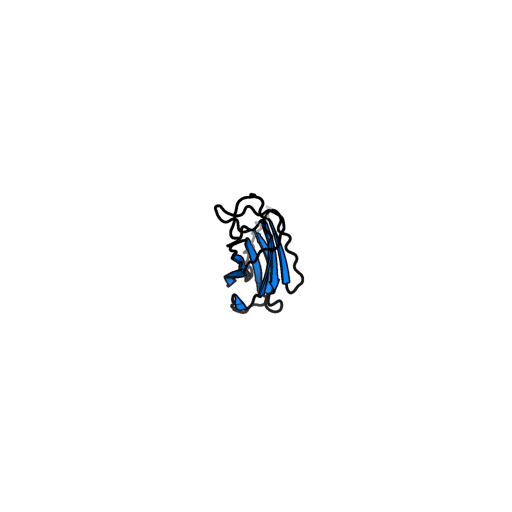AL A CA 1
ATOM 1032 C C . VAL A 1 138 ? 3.636 5.788 11.214 1.00 78.94 138 VAL A C 1
ATOM 1034 O O . VAL A 1 138 ? 4.514 6.009 12.047 1.00 78.94 138 VAL A O 1
ATOM 1037 N N . SER A 1 139 ? 2.928 6.755 10.634 1.00 67.38 139 SER A N 1
ATOM 1038 C CA . SER A 1 139 ? 3.229 8.170 10.864 1.00 67.38 139 SER A CA 1
ATOM 1039 C C . SER A 1 139 ? 2.418 8.775 12.007 1.00 67.38 139 SER A C 1
ATOM 1041 O O . SER A 1 139 ? 2.936 9.631 12.715 1.00 67.38 139 SER A O 1
ATOM 1043 N N . GLU A 1 140 ? 1.163 8.357 12.197 1.00 68.19 140 GLU A N 1
ATOM 1044 C CA . GLU A 1 140 ? 0.236 8.969 13.164 1.00 68.19 140 GLU A CA 1
ATOM 1045 C C . GLU A 1 140 ? -0.805 7.939 13.613 1.00 68.19 140 GLU A C 1
ATOM 1047 O O . GLU A 1 140 ? -1.323 7.232 12.755 1.00 68.19 140 GLU A O 1
ATOM 1052 N N . CYS A 1 141 ? -1.107 7.869 14.913 1.00 72.12 141 CYS A N 1
ATOM 1053 C CA . CYS A 1 141 ? -2.199 7.096 15.518 1.0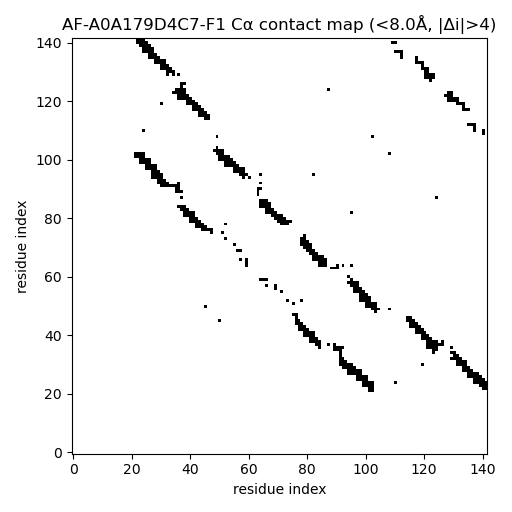0 72.12 141 CYS A CA 1
ATOM 1054 C C . CYS A 1 141 ? -2.804 7.961 16.628 1.00 72.12 141 CYS A C 1
ATOM 1056 O O . CYS A 1 141 ? -2.295 7.955 17.748 1.00 72.12 141 CYS A O 1
ATOM 1058 N N . ASN A 1 142 ? -3.819 8.756 16.285 1.00 64.88 142 ASN A N 1
ATOM 1059 C CA . ASN A 1 142 ? -4.346 9.839 17.125 1.00 64.88 142 ASN A CA 1
ATOM 1060 C C . ASN A 1 142 ? -5.857 9.817 17.203 1.00 64.88 142 ASN A C 1
ATOM 1062 O O . ASN A 1 142 ? -6.458 9.242 16.269 1.00 64.88 142 ASN A O 1
#

Radius of gyration: 23.13 Å; Cα contacts (8 Å, |Δi|>4): 303; chains: 1; bounding box: 75×57×44 Å

pLDDT: mean 76.38, std 16.68, range [39.72, 95.19]

Organism: NCBI:txid999894

Mean predicted aligned error: 11.18 Å

Secondary structure (DSSP, 8-state):
-----------------------EEEEEEEEE-SS--SEEEEEEE--TTTEEEEEEEE---TTT--B---EEEE-SSEEEEEEEBSS-S----S--EEEEEEESSSS-----GGG-EEEEEEE-TTS-EE--EEEEEEEEE-

Sequence (142 aa):
MEEGNAEEFEAEEAREGVSPKVLRCTVEVGVESEAFIGGVDLSVEYPQDRVEFDAGFGVRLAGDYPQTMLGFNDLGRKVKVGVMNASGLPSNGASLVKMVFRLKGEGDSVLSASDFQVHSSCFDLDGRSVGCRPHLIVSECN

Foldseek 3Di:
DDDDDDDPPPPPPPPPPPPPPFWKWKKWKWKAFPAFFQKKKKKKFADLVFKDWDDKDFDDDVPAAPWDDWDFDDPSGMTITITGGPVLDGDRGGTTMMTMITTDDDDPDDDDPVRMDMDMWTAHSVRDTGDIGMDMDTDDGD